Protein AF-A0A0F9FTB8-F1 (afdb_monomer_lite)

Foldseek 3Di:
DDADPQQFDAPDPLPPVRPQGLDGVVVDPPVCSCPDPSNVVQVVCVVVVNHPPSCPPPPPD

Sequence (61 aa):
ITIRWNGDVVPCCYDIMSEYVIGNIRENSLEEIWNNERYNNIRKGIEIGHPVEICGGCYEC

pLDDT: mean 89.66, std 9.09, range [50.94, 97.0]

Structure (mmCIF, N/CA/C/O backbone):
data_AF-A0A0F9FTB8-F1
#
_entry.id   AF-A0A0F9FTB8-F1
#
loop_
_atom_site.group_PDB
_atom_site.id
_atom_site.type_symbol
_atom_site.label_atom_id
_atom_site.label_alt_id
_atom_site.label_comp_id
_atom_site.label_asym_id
_atom_site.label_entity_id
_atom_site.label_seq_id
_atom_site.pdbx_PDB_ins_code
_atom_site.Cartn_x
_atom_site.Cartn_y
_atom_site.Cartn_z
_atom_site.occupancy
_atom_site.B_iso_or_equiv
_atom_site.auth_seq_id
_atom_site.auth_comp_id
_atom_site.auth_asym_id
_atom_site.auth_atom_id
_atom_site.pdbx_PDB_model_num
ATOM 1 N N . ILE A 1 1 ? -3.468 5.043 -2.080 1.00 87.94 1 ILE A N 1
ATOM 2 C CA . ILE A 1 1 ? -4.227 3.769 -2.082 1.00 87.94 1 ILE A CA 1
ATOM 3 C C . ILE A 1 1 ? -5.415 3.880 -3.021 1.00 87.94 1 ILE A C 1
ATOM 5 O O . ILE A 1 1 ? -5.986 4.959 -3.125 1.00 87.94 1 ILE A O 1
ATOM 9 N N . THR A 1 2 ? -5.780 2.791 -3.689 1.00 92.38 2 THR A N 1
ATOM 10 C CA . THR A 1 2 ? -6.985 2.687 -4.522 1.00 92.38 2 THR A CA 1
ATOM 11 C C . THR A 1 2 ? -7.764 1.450 -4.096 1.00 92.38 2 THR A C 1
ATOM 13 O O . THR A 1 2 ? -7.156 0.425 -3.806 1.00 92.38 2 THR A O 1
ATOM 16 N N . ILE A 1 3 ? -9.093 1.542 -4.058 1.00 95.06 3 ILE A N 1
ATOM 17 C CA . ILE A 1 3 ? -9.981 0.424 -3.718 1.00 95.06 3 ILE A CA 1
ATOM 18 C C . ILE A 1 3 ? -10.629 -0.070 -5.014 1.00 95.06 3 ILE A C 1
ATOM 20 O O . ILE A 1 3 ? -11.212 0.713 -5.765 1.00 95.06 3 ILE A O 1
ATOM 24 N N . ARG A 1 4 ? -10.487 -1.361 -5.303 1.00 94.81 4 ARG A N 1
ATOM 25 C CA . ARG A 1 4 ? -11.066 -2.042 -6.465 1.00 94.81 4 ARG A CA 1
ATOM 26 C C . ARG A 1 4 ? -12.506 -2.465 -6.167 1.00 94.81 4 ARG A C 1
ATOM 28 O O . ARG A 1 4 ? -12.930 -2.558 -5.018 1.00 94.81 4 ARG A O 1
ATOM 35 N N . TRP A 1 5 ? -13.272 -2.747 -7.219 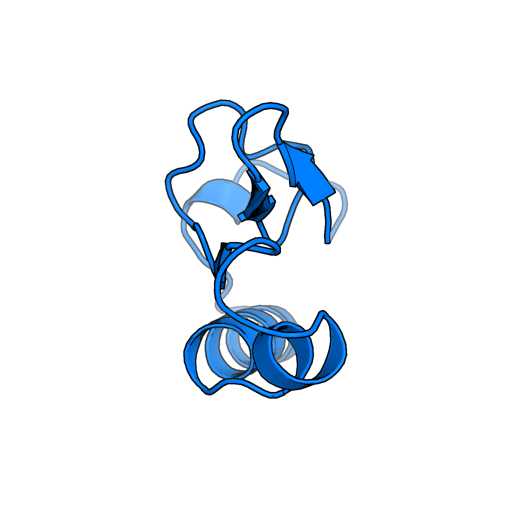1.00 93.81 5 TRP A N 1
ATOM 36 C CA . TRP A 1 5 ? -14.702 -3.079 -7.120 1.00 93.81 5 TRP A CA 1
ATOM 37 C C . TRP A 1 5 ? -14.984 -4.347 -6.289 1.00 93.81 5 TRP A C 1
ATOM 39 O O . TRP A 1 5 ? -16.049 -4.478 -5.689 1.00 93.81 5 TRP A O 1
ATOM 49 N N . ASN A 1 6 ? -14.028 -5.276 -6.234 1.00 94.38 6 ASN A N 1
ATOM 50 C CA . ASN A 1 6 ? -14.106 -6.512 -5.456 1.00 94.38 6 ASN A CA 1
ATOM 51 C C . ASN A 1 6 ? -13.718 -6.323 -3.974 1.00 94.38 6 ASN A C 1
ATOM 53 O O . ASN A 1 6 ? -13.876 -7.251 -3.183 1.00 94.38 6 ASN A O 1
ATOM 57 N N . GLY A 1 7 ? -13.277 -5.124 -3.584 1.00 94.62 7 GLY A N 1
ATOM 58 C CA . GLY A 1 7 ? -12.840 -4.792 -2.228 1.00 94.62 7 GLY A CA 1
ATOM 59 C C . GLY A 1 7 ? -11.326 -4.824 -2.026 1.00 94.62 7 GLY A C 1
ATOM 60 O O . GLY A 1 7 ? -10.868 -4.416 -0.959 1.00 94.62 7 GLY A O 1
ATOM 61 N N . ASP A 1 8 ? -10.551 -5.248 -3.028 1.00 96.06 8 ASP A N 1
ATOM 62 C CA . ASP A 1 8 ? -9.093 -5.261 -2.926 1.00 96.06 8 ASP A CA 1
ATOM 63 C C . ASP A 1 8 ? -8.542 -3.838 -2.874 1.00 96.06 8 ASP A C 1
ATOM 65 O O . ASP A 1 8 ? -8.951 -2.948 -3.623 1.00 96.06 8 ASP A O 1
ATOM 69 N N . VAL A 1 9 ? -7.580 -3.628 -1.989 1.00 96.06 9 VAL A N 1
ATOM 70 C CA . VAL A 1 9 ? -6.861 -2.371 -1.839 1.00 96.06 9 VAL A CA 1
ATOM 71 C C . VAL A 1 9 ? -5.496 -2.530 -2.474 1.00 96.06 9 VAL A C 1
ATOM 73 O O . VAL A 1 9 ? -4.755 -3.452 -2.146 1.00 96.06 9 VAL A O 1
ATOM 76 N N . VAL A 1 10 ? -5.141 -1.603 -3.353 1.00 94.88 10 VAL A N 1
ATOM 77 C CA . VAL A 1 10 ? -3.845 -1.555 -4.037 1.00 94.88 10 VAL A CA 1
ATOM 78 C C . VAL A 1 10 ? -3.133 -0.229 -3.735 1.00 94.88 10 VAL A C 1
ATOM 80 O O . VAL A 1 10 ? -3.786 0.785 -3.444 1.00 94.88 10 VAL A O 1
ATOM 83 N N . PRO A 1 11 ? -1.791 -0.187 -3.776 1.00 91.94 11 PRO A N 1
ATOM 84 C CA . PRO A 1 11 ? -1.015 0.991 -3.403 1.00 91.94 11 PRO A CA 1
ATOM 85 C C . PRO A 1 11 ? -1.142 2.122 -4.434 1.00 91.94 11 PRO A C 1
ATOM 87 O O . PRO A 1 11 ? -1.160 3.291 -4.042 1.00 91.94 11 PRO A O 1
ATOM 90 N N . CYS A 1 12 ? -1.302 1.781 -5.718 1.00 88.62 12 CYS A N 1
ATOM 91 C CA . CYS A 1 12 ? -1.281 2.701 -6.855 1.00 88.62 12 CYS A CA 1
ATOM 92 C C . CYS A 1 12 ? -2.493 2.487 -7.776 1.00 88.62 12 CYS A C 1
ATOM 94 O O . CYS A 1 12 ? -2.964 1.365 -7.947 1.00 88.62 12 CYS A O 1
ATOM 96 N N . CYS A 1 13 ? -3.009 3.555 -8.389 1.00 86.44 13 CYS A N 1
ATOM 97 C CA . CYS A 1 13 ? -4.108 3.456 -9.354 1.00 86.44 13 CYS A CA 1
ATOM 98 C C . CYS A 1 13 ? -3.689 2.747 -10.654 1.00 86.44 13 CYS A C 1
ATOM 100 O O . CYS A 1 13 ? -4.516 2.027 -11.219 1.00 86.44 13 CYS A O 1
ATOM 102 N N . TYR A 1 14 ? -2.415 2.877 -11.051 1.00 86.81 14 TYR A N 1
ATOM 103 C CA . TYR A 1 14 ? -1.809 2.233 -12.224 1.00 86.81 14 TYR A CA 1
ATOM 104 C C . TYR A 1 14 ? -1.645 0.712 -12.094 1.00 86.81 14 TYR A C 1
ATOM 106 O O . TYR A 1 14 ? -1.374 0.047 -13.089 1.00 86.81 14 TYR A O 1
ATOM 114 N N . ASP A 1 15 ? -1.875 0.139 -10.908 1.00 88.06 15 ASP A N 1
ATOM 115 C CA . ASP A 1 15 ? -1.900 -1.311 -10.689 1.00 88.06 15 ASP A CA 1
ATOM 116 C C . ASP A 1 15 ? -3.195 -1.948 -11.223 1.00 88.06 15 ASP A C 1
ATOM 118 O O . ASP A 1 15 ? -4.031 -2.443 -10.466 1.00 88.06 15 ASP A O 1
ATOM 122 N N . ILE A 1 16 ? -3.426 -1.844 -12.535 1.00 83.81 16 ILE A N 1
ATOM 123 C CA . ILE A 1 16 ? -4.676 -2.246 -13.205 1.00 83.81 16 ILE A CA 1
ATOM 124 C C . ILE A 1 16 ? -4.976 -3.732 -12.975 1.00 83.81 16 ILE A C 1
ATOM 126 O O . ILE A 1 16 ? -6.138 -4.099 -12.801 1.00 83.81 16 ILE A O 1
ATOM 130 N N . MET A 1 17 ? -3.934 -4.567 -12.946 1.00 86.12 17 MET A N 1
ATOM 131 C CA . MET A 1 17 ? -4.050 -6.011 -12.733 1.00 86.12 17 MET A CA 1
ATOM 132 C C . MET A 1 17 ? -4.126 -6.403 -11.252 1.00 86.12 17 MET A C 1
ATOM 134 O O . MET A 1 17 ? -4.361 -7.571 -10.954 1.00 86.12 17 MET A O 1
ATOM 138 N N . SER A 1 18 ? -4.009 -5.438 -10.332 1.00 88.81 18 SER A N 1
ATOM 139 C CA . SER A 1 18 ? -3.985 -5.673 -8.887 1.00 88.81 18 SER A CA 1
ATOM 140 C C . SER A 1 18 ? -2.902 -6.685 -8.490 1.00 88.81 18 SER A C 1
ATOM 142 O O . SER A 1 18 ? -3.149 -7.614 -7.727 1.00 88.81 18 SER A O 1
ATOM 144 N N . GLU A 1 19 ? -1.687 -6.532 -9.010 1.00 88.06 19 GLU A N 1
ATOM 145 C CA . GLU A 1 19 ? -0.554 -7.408 -8.681 1.00 88.06 19 GLU A CA 1
ATOM 146 C C . GLU A 1 19 ? -0.041 -7.144 -7.254 1.00 88.06 19 GLU A C 1
ATOM 148 O O . GLU A 1 19 ? 0.461 -8.038 -6.563 1.00 88.06 19 GLU A O 1
ATOM 153 N N . TYR A 1 20 ? -0.237 -5.922 -6.751 1.00 90.69 20 TYR A N 1
ATOM 154 C CA . TYR A 1 20 ? 0.259 -5.473 -5.454 1.00 90.69 20 TYR A CA 1
ATOM 155 C C . TYR A 1 20 ? -0.868 -5.239 -4.437 1.00 90.69 20 TYR A C 1
ATOM 157 O O . TYR A 1 20 ? -0.889 -4.222 -3.752 1.00 90.69 20 TYR A O 1
ATOM 165 N N . VAL A 1 21 ? -1.793 -6.194 -4.274 1.00 94.25 21 VAL A N 1
ATOM 166 C CA . VAL A 1 21 ? -2.900 -6.102 -3.290 1.00 94.25 21 VAL A CA 1
ATOM 167 C C . VAL A 1 21 ? -2.388 -5.973 -1.852 1.00 94.25 21 VAL A C 1
ATOM 169 O O . VAL A 1 21 ? -1.893 -6.920 -1.256 1.00 94.25 21 VAL A O 1
ATOM 172 N N . ILE A 1 22 ? -2.545 -4.816 -1.226 1.00 95.06 22 ILE A N 1
ATOM 173 C CA . ILE A 1 22 ? -2.118 -4.598 0.162 1.00 95.06 22 ILE A CA 1
ATOM 174 C C . ILE A 1 22 ? -3.149 -5.059 1.196 1.00 95.06 22 ILE A C 1
ATOM 176 O O . ILE A 1 22 ? -2.816 -5.100 2.371 1.00 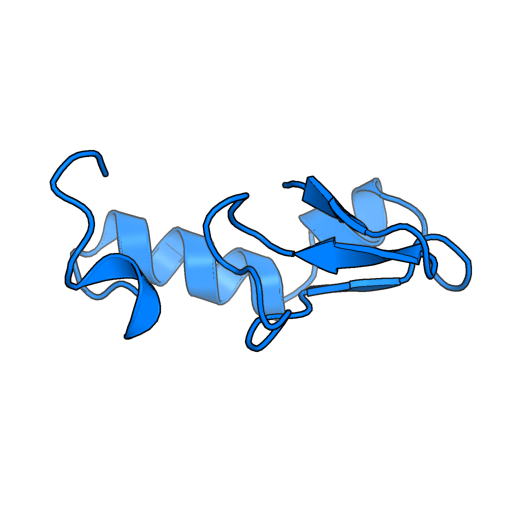95.06 22 ILE A O 1
ATOM 180 N N . GLY A 1 23 ? -4.364 -5.433 0.799 1.00 95.31 23 GLY A N 1
ATOM 181 C CA . GLY A 1 23 ? -5.388 -5.984 1.694 1.00 95.31 23 GLY A CA 1
ATOM 182 C C . GLY A 1 23 ? -6.775 -5.949 1.058 1.00 95.31 23 GLY A C 1
ATOM 183 O O . GLY A 1 23 ? -6.902 -5.539 -0.094 1.00 95.31 23 GLY A O 1
ATOM 184 N N . ASN A 1 24 ? -7.816 -6.332 1.800 1.00 96.62 24 ASN A N 1
ATOM 185 C CA . ASN A 1 24 ? -9.206 -6.244 1.346 1.00 96.62 24 AS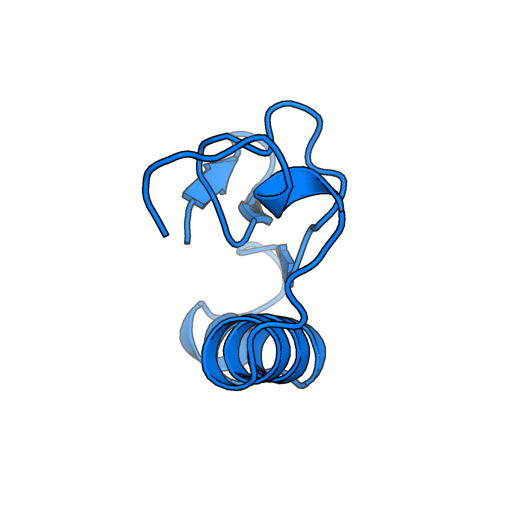N A CA 1
ATOM 186 C C . ASN A 1 24 ? -10.078 -5.528 2.391 1.00 96.62 24 ASN A C 1
ATOM 188 O O . ASN A 1 24 ? -10.072 -5.883 3.568 1.00 96.62 24 ASN A O 1
ATOM 192 N N . ILE A 1 25 ? -10.858 -4.533 1.955 1.00 95.94 25 ILE A N 1
ATOM 193 C CA . ILE A 1 25 ? -11.713 -3.709 2.835 1.00 95.94 25 ILE A CA 1
ATOM 194 C C . ILE A 1 25 ? -12.872 -4.474 3.486 1.00 95.94 25 ILE A C 1
ATOM 196 O O . ILE A 1 25 ? -13.536 -3.945 4.374 1.00 95.94 25 ILE A O 1
ATOM 200 N N . ARG A 1 26 ? -13.169 -5.689 3.014 1.00 96.06 26 ARG A N 1
ATOM 201 C CA . ARG A 1 26 ? -14.192 -6.567 3.597 1.00 96.06 26 ARG A CA 1
ATOM 202 C C . ARG A 1 26 ? -13.654 -7.380 4.773 1.00 96.06 26 ARG A C 1
ATOM 204 O O . ARG A 1 26 ? -14.455 -7.917 5.530 1.00 96.06 26 ARG A O 1
ATOM 211 N N . GLU A 1 27 ? -12.333 -7.474 4.909 1.00 96.62 27 GLU A N 1
ATOM 212 C CA . GLU A 1 27 ? -11.654 -8.266 5.941 1.00 96.62 27 GLU A CA 1
ATOM 213 C C . GLU A 1 27 ? -10.990 -7.379 6.997 1.00 96.62 27 GLU A C 1
ATOM 215 O O . GLU A 1 27 ? -11.068 -7.677 8.186 1.00 96.62 27 GLU A O 1
ATOM 220 N N . ASN A 1 28 ? -10.378 -6.271 6.571 1.00 95.56 28 ASN A N 1
ATOM 221 C CA . ASN A 1 28 ? -9.634 -5.363 7.436 1.00 95.56 28 ASN A CA 1
ATOM 222 C C . ASN A 1 28 ? -10.095 -3.916 7.279 1.00 9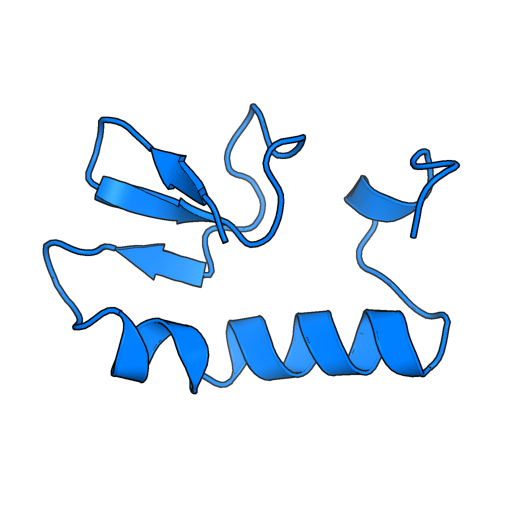5.56 28 ASN A C 1
ATOM 224 O O . ASN A 1 28 ? -10.544 -3.488 6.211 1.00 95.56 28 ASN A O 1
ATOM 228 N N . SER A 1 29 ? -9.922 -3.131 8.342 1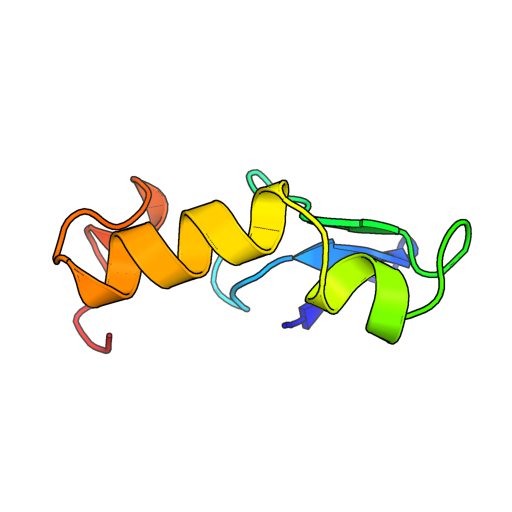.00 96.25 29 SER A N 1
ATOM 229 C CA . SER A 1 29 ? -10.117 -1.685 8.261 1.00 96.25 29 SER A CA 1
ATOM 230 C C . SER A 1 29 ? -9.041 -1.038 7.382 1.00 96.25 29 SER A C 1
ATOM 232 O O . SER A 1 29 ? -7.926 -1.542 7.239 1.00 96.25 29 SER A O 1
ATOM 234 N N . LEU A 1 30 ? -9.344 0.130 6.810 1.00 94.94 30 LEU A N 1
ATOM 235 C CA . LEU A 1 30 ? -8.360 0.875 6.017 1.00 94.94 30 LEU A CA 1
ATOM 236 C C . LEU A 1 30 ? -7.112 1.247 6.826 1.00 94.94 30 LEU A C 1
ATOM 238 O O . LEU A 1 30 ? -6.026 1.299 6.258 1.00 94.94 30 LEU A O 1
ATOM 242 N N . GLU A 1 31 ? -7.250 1.482 8.131 1.00 96.12 31 GLU A N 1
ATOM 243 C CA . GLU A 1 31 ? -6.126 1.792 9.017 1.00 96.12 31 GLU A CA 1
ATOM 244 C C . GLU A 1 31 ? -5.209 0.581 9.224 1.00 96.12 31 GLU A C 1
ATOM 246 O O . GLU A 1 31 ? -3.986 0.717 9.161 1.00 96.12 31 GLU A O 1
ATOM 251 N N . GLU A 1 32 ? -5.780 -0.612 9.399 1.00 97.00 32 GLU A N 1
ATOM 252 C CA . GLU A 1 32 ? -5.014 -1.862 9.467 1.00 97.00 32 GLU A CA 1
ATOM 253 C C . GLU A 1 32 ? -4.268 -2.120 8.156 1.00 97.00 32 GLU A C 1
ATOM 255 O O . GLU A 1 32 ? -3.077 -2.422 8.167 1.00 97.00 32 GLU A O 1
ATOM 260 N N . ILE A 1 33 ? -4.940 -1.937 7.015 1.00 96.25 33 ILE A N 1
ATOM 261 C CA . ILE A 1 33 ? -4.333 -2.106 5.687 1.00 96.25 33 ILE A CA 1
ATOM 262 C C . ILE A 1 33 ? -3.226 -1.066 5.456 1.00 96.25 33 ILE A C 1
ATOM 264 O O . ILE A 1 33 ? -2.172 -1.384 4.911 1.00 96.25 33 ILE A O 1
ATOM 268 N N . TRP A 1 34 ? -3.431 0.177 5.891 1.00 95.38 34 TRP A N 1
ATOM 269 C CA . TRP A 1 34 ? -2.446 1.249 5.754 1.00 95.38 34 TRP A CA 1
ATOM 270 C C . TRP A 1 34 ? -1.176 0.988 6.576 1.00 95.38 34 TRP A C 1
ATOM 272 O O . TRP A 1 34 ? -0.062 1.267 6.123 1.00 95.38 34 TRP A O 1
ATOM 282 N N . ASN A 1 35 ? -1.336 0.450 7.784 1.00 95.88 35 ASN A N 1
ATOM 283 C CA . ASN A 1 35 ? -0.236 0.217 8.716 1.00 95.88 35 ASN A CA 1
ATOM 284 C C . ASN A 1 35 ? 0.370 -1.187 8.625 1.00 95.88 35 ASN A C 1
ATOM 286 O O . ASN A 1 35 ? 1.319 -1.483 9.355 1.00 95.88 35 ASN A O 1
ATOM 290 N N . ASN A 1 36 ? -0.126 -2.048 7.737 1.00 95.56 36 ASN A N 1
ATOM 291 C CA . ASN A 1 36 ? 0.427 -3.383 7.598 1.00 95.56 36 ASN A CA 1
ATOM 292 C C . ASN A 1 36 ? 1.853 -3.374 7.031 1.00 95.56 36 ASN A C 1
ATOM 294 O O . ASN A 1 36 ? 2.345 -2.407 6.438 1.00 95.56 36 ASN A O 1
ATOM 298 N N . GLU A 1 37 ? 2.537 -4.494 7.232 1.00 95.75 37 GLU A N 1
ATOM 299 C CA . GLU A 1 37 ? 3.927 -4.648 6.826 1.00 95.75 37 GLU A CA 1
ATOM 300 C C . GLU A 1 37 ? 4.096 -4.541 5.304 1.00 95.75 37 GLU A C 1
ATOM 302 O O . GLU A 1 37 ? 5.027 -3.891 4.828 1.00 95.75 37 GLU A O 1
ATOM 307 N N . ARG A 1 38 ? 3.155 -5.101 4.527 1.00 93.25 38 ARG A N 1
ATOM 308 C CA . ARG A 1 38 ? 3.218 -5.101 3.059 1.00 93.25 38 ARG A CA 1
ATOM 309 C C . ARG A 1 38 ? 3.245 -3.679 2.501 1.00 93.25 38 ARG A C 1
ATOM 311 O O . ARG A 1 38 ? 4.118 -3.359 1.695 1.00 93.25 38 ARG A O 1
ATOM 318 N N . TYR A 1 39 ? 2.332 -2.813 2.936 1.00 94.69 39 TYR A N 1
ATOM 319 C CA . TYR A 1 39 ? 2.274 -1.438 2.449 1.00 94.69 39 TYR A CA 1
ATOM 320 C C . TYR A 1 39 ? 3.409 -0.576 3.009 1.00 94.69 39 TYR A C 1
ATOM 322 O O . TYR A 1 39 ? 3.955 0.256 2.283 1.00 94.69 39 TYR A O 1
ATOM 330 N N . ASN A 1 40 ? 3.827 -0.808 4.257 1.00 94.62 40 ASN A N 1
ATOM 331 C CA . ASN A 1 40 ? 5.016 -0.165 4.820 1.00 94.62 40 ASN A CA 1
ATOM 332 C C . ASN A 1 40 ? 6.284 -0.480 4.011 1.00 94.62 40 ASN A C 1
ATOM 334 O O . ASN A 1 40 ? 7.063 0.429 3.733 1.00 94.62 40 ASN A O 1
ATOM 338 N N . ASN A 1 41 ? 6.484 -1.733 3.596 1.00 93.81 41 ASN A N 1
ATOM 339 C CA . ASN A 1 41 ? 7.648 -2.130 2.802 1.00 93.81 41 ASN A CA 1
ATOM 340 C C . ASN A 1 41 ? 7.648 -1.476 1.416 1.00 93.81 41 ASN A C 1
ATOM 342 O O . ASN A 1 41 ? 8.688 -0.994 0.972 1.00 93.81 41 ASN A O 1
ATOM 346 N N . ILE A 1 42 ? 6.483 -1.375 0.767 1.00 92.44 42 ILE A N 1
ATOM 347 C CA . ILE A 1 42 ? 6.345 -0.665 -0.513 1.00 92.44 42 ILE A CA 1
ATOM 348 C C . ILE A 1 42 ? 6.689 0.823 -0.346 1.00 92.44 42 ILE A C 1
ATOM 350 O O . ILE A 1 42 ? 7.471 1.358 -1.127 1.00 92.44 42 ILE A O 1
ATOM 354 N N . ARG A 1 43 ? 6.156 1.484 0.693 1.00 92.38 43 ARG A N 1
ATOM 355 C CA . ARG A 1 43 ? 6.440 2.904 0.977 1.00 92.38 43 ARG A CA 1
ATOM 356 C C . ARG A 1 43 ? 7.924 3.155 1.252 1.00 92.38 43 ARG A C 1
ATOM 358 O O . ARG A 1 43 ? 8.488 4.080 0.679 1.00 92.38 43 ARG A O 1
ATOM 365 N N . LYS A 1 44 ? 8.565 2.301 2.057 1.00 94.12 44 LYS A N 1
ATOM 366 C CA . LYS A 1 44 ? 10.014 2.366 2.307 1.00 94.12 44 LYS A CA 1
ATOM 367 C C . LYS A 1 44 ? 10.827 2.165 1.032 1.00 94.12 44 LYS A C 1
ATOM 369 O O . LYS A 1 44 ? 11.788 2.890 0.822 1.00 94.12 44 LYS A O 1
ATOM 374 N N . GLY A 1 45 ? 10.439 1.209 0.184 1.00 91.75 45 GLY A N 1
ATOM 375 C CA . GLY A 1 45 ? 11.089 0.968 -1.106 1.00 91.75 45 GLY A CA 1
ATOM 376 C C . GLY A 1 45 ? 11.084 2.215 -1.988 1.00 91.75 45 GLY A C 1
ATOM 377 O O . GLY A 1 45 ? 12.122 2.603 -2.514 1.00 91.75 45 GLY A O 1
ATOM 378 N N . ILE A 1 46 ? 9.941 2.900 -2.071 1.00 89.44 46 ILE A N 1
ATOM 379 C CA . ILE A 1 46 ? 9.821 4.174 -2.793 1.00 89.44 46 ILE A CA 1
ATOM 380 C C . ILE A 1 46 ? 10.741 5.242 -2.179 1.00 89.44 46 ILE A C 1
ATOM 382 O O . ILE A 1 46 ? 11.492 5.884 -2.907 1.00 89.44 46 ILE A O 1
ATOM 386 N N . GLU A 1 47 ? 10.743 5.392 -0.852 1.00 90.62 47 GLU A N 1
ATOM 387 C CA . GLU A 1 47 ? 11.563 6.386 -0.139 1.00 90.62 47 GLU A CA 1
ATOM 388 C C . GLU A 1 47 ? 13.074 6.210 -0.380 1.00 90.62 47 GLU A C 1
ATOM 390 O O . GLU A 1 47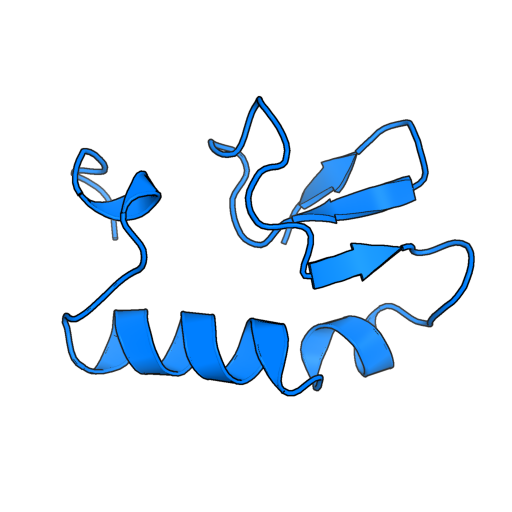 ? 13.792 7.192 -0.556 1.00 90.62 47 GLU A O 1
ATOM 395 N N . ILE A 1 48 ? 13.564 4.967 -0.436 1.00 92.56 48 ILE A N 1
ATOM 396 C CA . ILE A 1 48 ? 14.989 4.663 -0.655 1.00 92.56 48 ILE A CA 1
ATOM 397 C C . ILE A 1 48 ? 15.368 4.527 -2.140 1.00 92.56 48 ILE A C 1
ATOM 399 O O . ILE A 1 48 ? 16.466 4.056 -2.452 1.00 92.56 48 ILE A O 1
ATOM 403 N N . GLY A 1 49 ? 14.465 4.868 -3.065 1.00 88.12 49 GLY A N 1
ATOM 404 C CA . GLY A 1 49 ? 14.701 4.763 -4.510 1.00 88.12 49 GLY A CA 1
ATOM 405 C C . GLY A 1 49 ? 14.780 3.327 -5.043 1.00 88.12 49 GLY A C 1
ATOM 406 O O . GLY A 1 49 ? 15.310 3.105 -6.127 1.00 88.12 49 GLY A O 1
ATOM 407 N N . HIS A 1 50 ? 14.252 2.354 -4.298 1.00 88.44 50 HIS A N 1
ATOM 408 C CA . HIS A 1 50 ? 14.103 0.953 -4.703 1.00 88.44 50 HIS A CA 1
ATOM 409 C C . HIS A 1 50 ? 12.616 0.571 -4.727 1.00 88.44 50 HIS A C 1
ATOM 411 O O . HIS A 1 50 ? 12.161 -0.235 -3.904 1.00 88.44 50 HIS A O 1
ATOM 417 N N . PRO A 1 51 ? 11.814 1.192 -5.607 1.00 87.69 51 PRO A N 1
ATOM 418 C CA . PRO A 1 51 ? 10.395 0.907 -5.661 1.00 87.69 51 PRO A CA 1
ATOM 419 C C . PRO A 1 51 ? 10.139 -0.478 -6.277 1.00 87.69 51 PRO A C 1
ATOM 421 O O . PRO A 1 51 ? 11.014 -1.096 -6.885 1.00 87.69 51 PRO A O 1
ATOM 424 N N . VAL A 1 52 ? 8.911 -0.967 -6.121 1.00 87.62 52 VAL A N 1
ATOM 425 C CA . VAL A 1 52 ? 8.453 -2.208 -6.764 1.00 87.62 52 VAL A CA 1
ATOM 426 C C . VAL A 1 52 ? 8.456 -2.083 -8.293 1.00 87.62 52 VAL A C 1
ATOM 428 O O . VAL A 1 52 ? 8.376 -0.977 -8.825 1.00 87.62 52 VAL A O 1
ATOM 431 N N . GLU A 1 53 ? 8.510 -3.213 -9.003 1.00 86.31 53 GLU A N 1
ATOM 432 C CA . GLU A 1 53 ? 8.687 -3.264 -10.467 1.00 86.31 53 GLU A CA 1
ATOM 433 C C . GLU A 1 53 ? 7.688 -2.388 -11.235 1.00 86.31 53 GLU A C 1
ATOM 435 O O . GLU A 1 53 ? 8.067 -1.697 -12.180 1.00 86.31 53 GLU A O 1
ATOM 440 N N . ILE A 1 54 ? 6.434 -2.333 -10.776 1.00 84.50 54 ILE A N 1
ATOM 441 C CA . ILE A 1 54 ? 5.382 -1.526 -11.407 1.00 84.50 54 ILE A CA 1
ATOM 442 C C . ILE A 1 54 ? 5.677 -0.015 -11.420 1.00 84.50 54 ILE A C 1
ATOM 444 O O . ILE A 1 54 ? 5.159 0.713 -12.264 1.00 84.50 54 ILE A O 1
ATOM 448 N N . CYS A 1 55 ? 6.537 0.477 -10.528 1.00 83.38 55 CYS A N 1
ATOM 449 C CA . CYS A 1 55 ? 6.951 1.878 -10.505 1.00 83.38 55 CYS A CA 1
ATOM 450 C C . CYS A 1 55 ? 8.024 2.207 -11.555 1.00 83.38 55 CYS A C 1
ATOM 452 O O . CYS A 1 55 ? 8.217 3.380 -11.856 1.00 83.38 55 CYS A O 1
ATOM 454 N N . GLY A 1 56 ? 8.711 1.213 -12.135 1.00 76.44 56 GLY A N 1
ATOM 455 C CA . GLY A 1 56 ? 9.855 1.431 -13.033 1.00 76.44 56 GLY A CA 1
ATOM 456 C C . GLY A 1 56 ? 9.527 2.173 -14.336 1.00 76.44 56 GLY A C 1
ATOM 457 O O . GLY A 1 56 ? 10.420 2.749 -14.952 1.00 76.44 56 GLY A O 1
ATOM 458 N N . GLY A 1 57 ? 8.255 2.186 -14.746 1.00 73.19 57 GLY A N 1
ATOM 459 C CA . GLY A 1 57 ? 7.762 2.945 -15.902 1.00 73.19 57 GLY A CA 1
ATOM 460 C C . GLY A 1 57 ? 7.021 4.237 -15.544 1.00 73.19 57 GLY A C 1
ATOM 461 O O . GLY A 1 57 ? 6.500 4.902 -16.437 1.00 73.19 57 GLY A O 1
ATOM 462 N N . CYS A 1 58 ? 6.924 4.581 -14.257 1.00 72.00 58 CYS A N 1
ATOM 463 C CA . CYS A 1 58 ? 6.188 5.750 -13.796 1.00 72.00 58 CYS A CA 1
ATOM 464 C C . CYS A 1 58 ? 7.139 6.952 -13.726 1.00 72.00 58 CYS A C 1
ATOM 466 O O . CYS A 1 58 ? 8.014 7.013 -12.870 1.00 72.00 58 CYS A O 1
ATOM 468 N N . TYR A 1 59 ? 6.970 7.919 -14.632 1.00 64.19 59 TYR A N 1
ATOM 469 C CA . TYR A 1 59 ? 7.742 9.174 -14.639 1.00 64.19 59 TYR A CA 1
ATOM 470 C C . TYR A 1 59 ? 7.276 10.181 -13.573 1.00 64.19 59 TYR A C 1
ATOM 472 O O . TYR A 1 59 ? 7.839 11.266 -13.456 1.00 64.19 59 TYR A O 1
ATOM 480 N N . GLU A 1 60 ? 6.255 9.812 -12.801 1.00 58.84 60 GLU A N 1
ATOM 481 C CA . GLU A 1 60 ? 5.737 10.555 -11.658 1.00 58.84 60 GLU A CA 1
ATOM 482 C C . GLU A 1 60 ? 5.782 9.633 -10.430 1.00 58.84 60 GLU A C 1
ATOM 484 O O . GLU A 1 60 ? 4.874 8.825 -10.216 1.00 58.84 60 GLU A O 1
ATOM 489 N N . CYS A 1 61 ? 6.871 9.702 -9.664 1.00 50.94 61 CYS A N 1
ATOM 490 C CA . CYS A 1 61 ? 7.014 9.144 -8.316 1.00 50.94 61 CYS A CA 1
ATOM 491 C C . CYS A 1 61 ? 7.874 10.098 -7.486 1.00 50.94 61 CYS A C 1
ATOM 493 O O . CYS A 1 61 ? 8.958 10.481 -7.981 1.00 50.94 61 CYS A O 1
#

InterPro domains:
  IPR013785 Aldolase-type TIM barrel [G3DSA:3.20.20.70] (1-61)
  IPR023885 4Fe4S-binding SPASM domain [PF13186] (1-59)
  IPR023885 4Fe4S-binding SPASM domain [TIGR04085] (2-58)
  IPR058240 Radical SAM superfamily [SSF102114] (1-59)

Organism: NCBI:txid412755

Radius of gyration: 11.47 Å; chains: 1; bounding box: 30×19×25 Å

Secondary structure (DSSP, 8-state):
-EE-TTSEEES-TT-TT-TT--EETTTS-HHHHHHSHHHHHHHHHHHTT---GGGGG-S--